Protein AF-A0A0Q0GYM3-F1 (afdb_monomer_lite)

Secondary structure (DSSP, 8-state):
-EEEEESEEE-HHHHHHHHHTT---S--TTEEEEEE-HHHHHH--TT-EEEEE-SSS-EEEEEEEEEEE-TTS-EEEEEEETT---SS--EEEEE-SS-EEEEEEETTEEEEEEEETTEEEEEE-

Structure (mmCIF, N/CA/C/O backbone):
data_AF-A0A0Q0GYM3-F1
#
_entry.id   AF-A0A0Q0GYM3-F1
#
loop_
_atom_site.group_PDB
_atom_site.id
_atom_site.type_symbol
_atom_site.label_atom_id
_atom_site.label_alt_id
_atom_site.label_comp_id
_atom_site.label_asym_id
_atom_site.label_entity_id
_atom_site.label_seq_id
_atom_site.pdbx_PDB_ins_code
_atom_site.Cartn_x
_atom_site.Cartn_y
_atom_site.Cartn_z
_atom_site.occupancy
_atom_site.B_iso_or_equiv
_atom_site.auth_seq_id
_atom_site.auth_comp_id
_atom_site.auth_asym_id
_atom_site.auth_atom_id
_atom_site.pdbx_PDB_model_num
ATOM 1 N N . MET A 1 1 ? -2.031 -5.257 17.918 1.00 46.25 1 MET A N 1
ATOM 2 C CA . MET A 1 1 ? -0.880 -6.062 17.463 1.00 46.25 1 MET A CA 1
ATOM 3 C C . MET A 1 1 ? 0.283 -5.115 17.120 1.00 46.25 1 MET A C 1
ATOM 5 O O . MET A 1 1 ? 0.146 -4.308 16.219 1.00 46.25 1 MET A O 1
ATOM 9 N N . ASN A 1 2 ? 1.432 -5.167 17.812 1.00 51.81 2 ASN A N 1
ATOM 10 C CA . ASN A 1 2 ? 2.624 -4.385 17.414 1.00 51.81 2 ASN A CA 1
ATOM 11 C C . ASN A 1 2 ? 3.364 -5.122 16.288 1.00 51.81 2 ASN A C 1
ATOM 13 O O . ASN A 1 2 ? 4.283 -5.894 16.560 1.00 51.81 2 ASN A O 1
ATOM 17 N N . LEU A 1 3 ? 2.925 -4.959 15.039 1.00 55.31 3 LEU A N 1
ATOM 18 C CA . LEU A 1 3 ? 3.570 -5.619 13.904 1.00 55.31 3 LEU A CA 1
ATOM 19 C C . LEU A 1 3 ? 4.884 -4.906 13.545 1.00 55.31 3 LEU A C 1
ATOM 21 O O . LEU A 1 3 ? 4.919 -3.728 13.203 1.00 55.31 3 LEU A O 1
ATOM 25 N N . THR A 1 4 ? 5.978 -5.661 13.625 1.00 62.34 4 THR A N 1
ATOM 26 C CA . THR A 1 4 ? 7.333 -5.293 13.178 1.00 62.34 4 THR A CA 1
ATOM 27 C C . THR A 1 4 ? 7.703 -5.934 11.836 1.00 62.34 4 THR A C 1
ATOM 29 O O . THR A 1 4 ? 8.841 -5.806 11.390 1.00 62.34 4 THR A O 1
ATOM 32 N N . ALA A 1 5 ? 6.766 -6.638 11.192 1.00 71.50 5 ALA A N 1
ATOM 33 C CA . ALA A 1 5 ? 6.981 -7.304 9.912 1.00 71.50 5 ALA A CA 1
ATOM 34 C C . ALA A 1 5 ? 6.514 -6.428 8.728 1.00 71.50 5 ALA A C 1
ATOM 36 O O . ALA A 1 5 ? 5.531 -5.692 8.866 1.00 71.50 5 ALA A O 1
ATOM 37 N N . PRO A 1 6 ? 7.193 -6.507 7.567 1.00 87.25 6 PRO A N 1
ATOM 38 C CA . PRO A 1 6 ? 6.725 -5.903 6.324 1.00 87.25 6 PRO A CA 1
ATOM 39 C C . PRO A 1 6 ? 5.338 -6.392 5.917 1.00 87.25 6 PRO A C 1
ATOM 41 O O . PRO A 1 6 ? 5.073 -7.590 5.900 1.00 87.25 6 PRO A O 1
ATOM 44 N N . LEU A 1 7 ? 4.483 -5.446 5.545 1.00 91.31 7 LEU A N 1
ATOM 45 C CA . LEU A 1 7 ? 3.141 -5.677 5.021 1.00 91.31 7 LEU A CA 1
ATOM 46 C C . LEU A 1 7 ? 3.153 -6.097 3.543 1.00 91.31 7 LEU A C 1
ATOM 48 O O . LEU A 1 7 ? 2.170 -6.616 3.016 1.00 91.31 7 LEU A O 1
ATOM 52 N N . ASN A 1 8 ? 4.265 -5.836 2.864 1.00 95.44 8 ASN A N 1
ATOM 53 C CA . ASN A 1 8 ? 4.497 -6.239 1.494 1.00 95.44 8 ASN A CA 1
ATOM 54 C C . ASN A 1 8 ? 5.941 -6.695 1.293 1.00 95.44 8 ASN A C 1
ATOM 56 O O . ASN A 1 8 ? 6.851 -6.288 2.019 1.00 95.44 8 ASN A O 1
ATOM 60 N N . GLN A 1 9 ? 6.143 -7.527 0.276 1.00 96.44 9 GLN A N 1
ATOM 61 C CA . GLN A 1 9 ? 7.458 -7.980 -0.167 1.00 96.44 9 GLN A CA 1
ATOM 62 C C . GLN A 1 9 ? 7.616 -7.723 -1.660 1.00 96.44 9 GLN A C 1
ATOM 64 O O . GLN A 1 9 ? 6.677 -7.934 -2.426 1.00 96.44 9 GLN A O 1
ATOM 69 N N . LEU A 1 10 ? 8.801 -7.270 -2.076 1.00 97.19 10 LEU A N 1
ATOM 70 C CA . LEU A 1 10 ? 9.102 -7.041 -3.488 1.00 97.19 10 LEU A CA 1
ATOM 71 C C . LEU A 1 10 ? 8.971 -8.345 -4.280 1.00 97.19 10 LEU A C 1
ATOM 73 O O . LEU A 1 10 ? 9.486 -9.380 -3.861 1.00 97.19 10 LEU A O 1
ATOM 77 N N . SER A 1 11 ? 8.299 -8.290 -5.429 1.00 97.44 11 SER A N 1
ATOM 78 C CA . SER A 1 11 ? 8.004 -9.481 -6.225 1.00 97.44 11 SER A CA 1
ATOM 79 C C . SER A 1 11 ? 8.025 -9.190 -7.721 1.00 97.44 11 SER A C 1
ATOM 81 O O . SER A 1 11 ? 7.203 -8.440 -8.250 1.00 97.44 11 SER A O 1
ATOM 83 N N . ASN A 1 12 ? 8.928 -9.869 -8.431 1.00 94.56 12 ASN A N 1
ATOM 84 C CA . ASN A 1 12 ? 8.916 -9.907 -9.896 1.00 94.56 12 ASN A CA 1
ATOM 85 C C . ASN A 1 12 ? 7.695 -10.673 -10.428 1.00 94.56 12 ASN A C 1
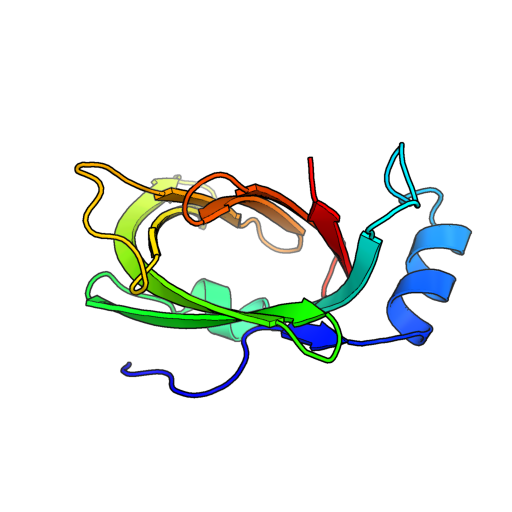ATOM 87 O O . ASN A 1 12 ? 7.206 -10.388 -11.517 1.00 94.56 12 ASN A O 1
ATOM 91 N N . HIS A 1 13 ? 7.167 -11.620 -9.649 1.00 96.69 13 HIS A N 1
ATOM 92 C CA . HIS A 1 13 ? 5.969 -12.362 -10.023 1.00 96.69 13 HIS A CA 1
ATOM 93 C C . HIS A 1 13 ? 4.725 -11.458 -10.030 1.00 96.69 13 HIS A C 1
ATOM 95 O O . HIS A 1 13 ? 3.893 -11.567 -10.934 1.00 96.69 13 HIS A O 1
ATOM 101 N N . ALA A 1 14 ? 4.643 -10.494 -9.104 1.00 97.44 14 ALA A N 1
ATOM 102 C CA . ALA A 1 14 ? 3.581 -9.490 -9.095 1.00 97.44 14 ALA A CA 1
ATOM 103 C C . ALA A 1 14 ? 3.554 -8.657 -10.387 1.00 97.44 14 ALA A C 1
ATOM 105 O O . ALA A 1 14 ? 2.475 -8.437 -10.942 1.00 97.44 14 ALA A O 1
ATOM 106 N N . HIS A 1 15 ? 4.719 -8.252 -10.913 1.00 97.06 15 HIS A N 1
ATOM 107 C CA . HIS A 1 15 ? 4.805 -7.562 -12.205 1.00 97.06 15 HIS A CA 1
ATOM 108 C C . HIS A 1 15 ? 4.168 -8.392 -13.328 1.00 97.06 15 HIS A C 1
ATOM 110 O O . HIS A 1 15 ? 3.288 -7.908 -14.042 1.00 97.06 15 HIS A O 1
ATOM 116 N N . ASP A 1 16 ? 4.573 -9.656 -13.459 1.00 96.62 16 ASP A N 1
ATOM 117 C CA . ASP A 1 16 ? 4.113 -10.528 -14.541 1.00 96.62 16 ASP A CA 1
ATOM 118 C C . ASP A 1 16 ? 2.612 -10.816 -14.457 1.00 96.62 16 ASP A C 1
ATOM 120 O O . ASP A 1 16 ? 1.922 -10.859 -15.483 1.00 96.62 16 ASP A O 1
ATOM 124 N N . TYR A 1 17 ? 2.093 -11.000 -13.241 1.00 97.38 17 TYR A N 1
ATOM 125 C CA . TYR A 1 17 ? 0.663 -11.148 -13.002 1.00 97.38 17 TYR A CA 1
ATOM 126 C C . TYR A 1 17 ? -0.095 -9.890 -13.442 1.00 97.38 17 TYR A C 1
ATOM 128 O O . TYR A 1 17 ? -1.003 -9.969 -14.272 1.00 97.38 17 TYR A O 1
ATOM 136 N N . LEU A 1 18 ? 0.306 -8.716 -12.948 1.00 97.00 18 LEU A N 1
ATOM 137 C CA . LEU A 1 18 ? -0.377 -7.449 -13.219 1.00 97.00 18 LEU A CA 1
ATOM 138 C C . LEU A 1 18 ? -0.304 -7.039 -14.692 1.00 97.00 18 LEU A C 1
ATOM 140 O O . LEU A 1 18 ? -1.291 -6.527 -15.226 1.00 97.00 18 LEU A O 1
ATOM 144 N N . TYR A 1 19 ? 0.815 -7.315 -15.367 1.00 96.25 19 TYR A N 1
ATOM 145 C CA . TYR A 1 19 ? 0.958 -7.123 -16.809 1.00 96.25 19 TYR A CA 1
ATOM 146 C C . TYR A 1 19 ? -0.084 -7.933 -17.588 1.00 96.25 19 TYR A C 1
ATOM 148 O O . TYR A 1 19 ? -0.820 -7.373 -18.400 1.00 96.25 19 TYR A O 1
ATOM 156 N N . LYS A 1 20 ? -0.221 -9.232 -17.288 1.00 96.44 20 LYS A N 1
ATOM 157 C CA . LYS A 1 20 ? -1.212 -10.109 -17.940 1.00 96.44 20 LYS A CA 1
ATOM 158 C C . LYS A 1 20 ? -2.654 -9.680 -17.674 1.00 96.44 20 LYS A C 1
ATOM 160 O O . LYS A 1 20 ? -3.515 -9.907 -18.518 1.00 96.44 20 LYS A O 1
ATOM 165 N N . GLN A 1 21 ? -2.916 -9.069 -16.519 1.00 95.50 21 GLN A N 1
ATOM 166 C CA . GLN A 1 21 ? -4.239 -8.555 -16.157 1.00 95.50 21 GLN A CA 1
ATOM 167 C C . GLN A 1 21 ? -4.528 -7.148 -16.709 1.00 95.50 21 GLN A C 1
ATOM 169 O O . GLN A 1 21 ? -5.637 -6.652 -16.522 1.00 95.50 21 GLN A O 1
ATOM 174 N N . GLY A 1 22 ? -3.563 -6.480 -17.358 1.00 95.31 22 GLY A N 1
ATOM 175 C CA . GLY A 1 22 ? -3.722 -5.095 -17.815 1.00 95.31 22 GLY A CA 1
ATOM 176 C C . GLY A 1 22 ? -3.874 -4.094 -16.663 1.00 95.31 22 GLY A C 1
ATOM 177 O O . GLY A 1 22 ? -4.625 -3.131 -16.780 1.00 95.31 22 GLY A O 1
ATOM 178 N N . ARG A 1 23 ? -3.205 -4.349 -15.528 1.00 94.94 23 ARG A N 1
ATOM 179 C CA . ARG A 1 23 ? -3.325 -3.585 -14.269 1.00 94.94 23 ARG A CA 1
ATOM 180 C C . ARG A 1 23 ? -2.023 -2.902 -13.830 1.00 94.94 23 ARG A C 1
ATOM 182 O O . ARG A 1 23 ? -1.853 -2.594 -12.649 1.00 94.94 23 ARG A O 1
ATOM 189 N N . LEU A 1 24 ? -1.095 -2.694 -14.759 1.00 94.38 24 LEU A N 1
ATOM 190 C CA . LEU A 1 24 ? 0.106 -1.901 -14.494 1.00 94.38 24 LEU A CA 1
ATOM 191 C C . LEU A 1 24 ? -0.261 -0.435 -14.199 1.00 94.38 24 LEU A C 1
ATOM 193 O O . LEU A 1 24 ? -1.284 0.037 -14.699 1.00 94.38 24 LEU A O 1
ATOM 197 N N . PRO A 1 25 ? 0.544 0.288 -13.402 1.00 92.25 25 PRO A N 1
ATOM 198 C CA . PRO A 1 25 ? 0.355 1.722 -13.229 1.00 92.25 25 PRO A CA 1
ATOM 199 C C . PRO A 1 25 ? 0.624 2.471 -14.537 1.00 92.25 25 PRO A C 1
ATOM 201 O O . PRO A 1 25 ? 1.386 2.010 -15.388 1.00 92.25 25 PRO A O 1
ATOM 204 N N . ASP A 1 26 ? 0.051 3.670 -14.657 1.00 88.62 26 ASP A N 1
ATOM 205 C CA . ASP A 1 26 ? 0.237 4.536 -15.830 1.00 88.62 26 ASP A CA 1
ATOM 206 C C . ASP A 1 26 ? 1.712 4.917 -16.052 1.00 88.62 26 ASP A C 1
ATOM 208 O O . ASP A 1 26 ? 2.157 5.108 -17.184 1.00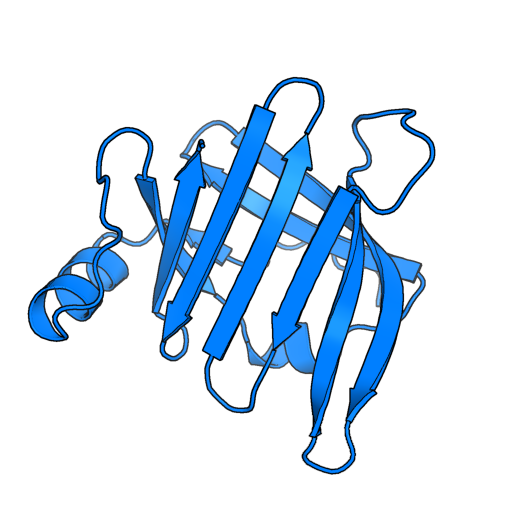 88.62 26 ASP A O 1
ATOM 212 N N . GLN A 1 27 ? 2.485 5.008 -14.966 1.00 84.69 27 GLN A N 1
ATOM 213 C CA . GLN A 1 27 ? 3.914 5.289 -14.981 1.00 84.69 27 GLN A CA 1
ATOM 214 C C . GLN A 1 27 ? 4.669 4.147 -14.306 1.00 84.69 27 GLN A C 1
ATOM 216 O O . GLN A 1 27 ? 4.433 3.869 -13.140 1.00 84.69 27 GLN A O 1
ATOM 221 N N . LEU A 1 28 ? 5.604 3.528 -15.036 1.00 90.06 28 LEU A N 1
ATOM 222 C CA . LEU A 1 28 ? 6.470 2.453 -14.526 1.00 90.06 28 LEU A CA 1
ATOM 223 C C . LEU A 1 28 ? 7.775 2.970 -13.906 1.00 90.06 28 LEU A C 1
ATOM 225 O O . LEU A 1 28 ? 8.441 2.266 -13.148 1.00 90.06 28 LEU A O 1
ATOM 229 N N . ALA A 1 29 ? 8.179 4.195 -14.247 1.00 88.94 29 ALA A N 1
ATOM 230 C CA . ALA A 1 29 ? 9.365 4.807 -13.665 1.00 88.94 29 ALA A CA 1
ATOM 231 C C . ALA A 1 29 ? 9.127 5.076 -12.172 1.00 88.94 29 ALA A C 1
ATOM 233 O O . ALA A 1 29 ? 8.178 5.777 -11.825 1.00 88.94 29 ALA A O 1
ATOM 234 N N . ASN A 1 30 ? 10.023 4.573 -11.317 1.00 91.00 30 ASN A N 1
ATOM 235 C CA . ASN A 1 30 ? 9.915 4.608 -9.850 1.00 91.00 30 ASN A CA 1
ATOM 236 C C . ASN A 1 30 ? 8.769 3.756 -9.276 1.00 91.00 30 ASN A C 1
ATOM 238 O O . ASN A 1 30 ? 8.246 4.070 -8.205 1.00 91.00 30 ASN A O 1
ATOM 242 N N . THR A 1 31 ? 8.379 2.697 -9.987 1.00 95.75 31 THR A N 1
ATOM 243 C CA . THR A 1 31 ? 7.441 1.689 -9.495 1.00 95.75 31 THR A CA 1
ATOM 244 C C . THR A 1 31 ? 8.185 0.443 -9.039 1.00 95.75 31 THR A C 1
ATOM 246 O O . THR A 1 31 ? 8.955 -0.140 -9.802 1.00 95.75 31 THR A O 1
ATOM 249 N N . ALA A 1 32 ? 7.883 -0.009 -7.828 1.00 96.94 32 ALA A N 1
ATOM 250 C CA . ALA A 1 32 ? 8.212 -1.344 -7.364 1.00 96.94 32 ALA A CA 1
ATOM 251 C C . ALA A 1 32 ? 6.955 -2.217 -7.345 1.00 96.94 32 ALA A C 1
ATOM 253 O O . ALA A 1 32 ? 5.860 -1.753 -7.025 1.00 96.94 32 ALA A O 1
ATOM 254 N N . PHE A 1 33 ? 7.119 -3.495 -7.672 1.00 97.94 33 PHE A N 1
ATOM 255 C CA . PHE A 1 33 ? 6.047 -4.486 -7.630 1.00 97.94 33 PHE A CA 1
ATOM 256 C C . PHE A 1 33 ? 6.163 -5.311 -6.358 1.00 97.94 33 PHE A C 1
ATOM 258 O O . PHE A 1 33 ? 7.269 -5.589 -5.888 1.00 97.94 33 PHE A O 1
ATOM 265 N N . SER A 1 34 ? 5.033 -5.664 -5.756 1.00 97.50 34 SER A N 1
ATOM 266 C CA . SER A 1 34 ? 5.015 -6.347 -4.466 1.00 97.50 34 SER A CA 1
ATOM 267 C C . SER A 1 34 ? 3.828 -7.279 -4.302 1.00 97.50 34 SER A C 1
ATOM 269 O O . SER A 1 34 ? 2.784 -7.094 -4.922 1.00 97.50 34 SER A O 1
ATOM 271 N N . GLU A 1 35 ? 3.992 -8.246 -3.411 1.00 97.81 35 GLU A N 1
ATOM 272 C CA . GLU A 1 35 ? 2.910 -9.045 -2.845 1.00 97.81 35 GLU A CA 1
ATOM 273 C C . GLU A 1 35 ? 2.545 -8.471 -1.473 1.00 97.81 35 GLU A C 1
ATOM 275 O O . GLU A 1 35 ? 3.426 -8.243 -0.644 1.00 97.81 35 GLU A O 1
ATOM 280 N N . PHE A 1 36 ? 1.264 -8.177 -1.268 1.00 96.81 36 PHE A N 1
ATOM 281 C CA . PHE A 1 36 ? 0.695 -7.563 -0.073 1.00 96.81 36 PHE A CA 1
ATOM 282 C C . PHE A 1 36 ? -0.041 -8.601 0.769 1.00 96.81 36 PHE A C 1
ATOM 284 O O . PHE A 1 36 ? -0.881 -9.344 0.259 1.00 96.81 36 PHE A O 1
ATOM 291 N N . ASP A 1 37 ? 0.188 -8.566 2.078 1.00 94.69 37 ASP A N 1
ATOM 292 C CA . ASP A 1 37 ? -0.553 -9.371 3.043 1.00 94.69 37 ASP A CA 1
ATOM 293 C C . ASP A 1 37 ? -1.896 -8.699 3.383 1.00 94.69 37 ASP A C 1
ATOM 295 O O . ASP A 1 37 ? -2.035 -7.927 4.342 1.00 94.69 37 ASP A O 1
ATOM 299 N N . LEU A 1 38 ? -2.899 -8.960 2.538 1.00 93.25 38 LEU A N 1
ATOM 300 C CA . LEU A 1 38 ? -4.246 -8.417 2.717 1.00 93.25 38 LEU A CA 1
ATOM 301 C C . LEU A 1 38 ? -4.941 -8.957 3.970 1.00 93.25 38 LEU A C 1
ATOM 303 O O . LEU A 1 38 ? -5.777 -8.259 4.545 1.00 93.25 38 LEU A O 1
ATOM 307 N N . ASP A 1 39 ? -4.622 -10.174 4.403 1.00 91.75 39 ASP A N 1
ATOM 308 C CA . ASP A 1 39 ? -5.260 -10.773 5.572 1.00 91.75 39 ASP A CA 1
ATOM 309 C C . ASP A 1 39 ? -4.781 -10.087 6.848 1.00 91.75 39 ASP A C 1
ATOM 311 O O . ASP A 1 39 ? -5.604 -9.665 7.664 1.00 91.75 39 ASP A O 1
ATOM 315 N N . THR A 1 40 ? -3.476 -9.836 6.972 1.00 91.06 40 THR A N 1
ATOM 316 C CA . THR A 1 40 ? -2.937 -9.020 8.064 1.00 91.06 40 THR A CA 1
ATOM 317 C C . THR A 1 40 ? -3.545 -7.615 8.051 1.00 91.06 40 THR A C 1
ATOM 319 O O . THR A 1 40 ? -4.023 -7.157 9.094 1.00 91.06 40 THR A O 1
ATOM 322 N N . LEU A 1 41 ? -3.642 -6.960 6.884 1.00 90.00 41 LEU A N 1
ATOM 323 C CA . LEU A 1 41 ? -4.282 -5.641 6.738 1.00 90.00 41 LEU A CA 1
ATOM 324 C C . LEU A 1 41 ? -5.720 -5.600 7.289 1.00 90.00 41 LEU A C 1
ATOM 326 O O . LEU A 1 41 ? -6.122 -4.623 7.930 1.00 90.00 41 LEU A O 1
ATOM 330 N N . LYS A 1 42 ? -6.506 -6.660 7.069 1.00 91.12 42 LYS A N 1
ATOM 331 C CA . LYS A 1 42 ? -7.895 -6.763 7.556 1.00 91.12 42 LYS A CA 1
ATOM 332 C C . LYS A 1 42 ? -7.985 -6.864 9.078 1.00 91.12 42 LYS A C 1
ATOM 334 O O . LYS A 1 42 ? -9.012 -6.499 9.640 1.00 91.12 42 LYS A O 1
ATOM 339 N N . THR A 1 43 ? -6.924 -7.299 9.755 1.00 91.44 43 THR A N 1
ATOM 340 C CA . THR A 1 43 ? -6.904 -7.449 11.222 1.00 91.44 43 THR A CA 1
ATOM 341 C C . THR A 1 43 ? -6.405 -6.217 11.973 1.00 91.44 43 THR A C 1
ATOM 343 O O . THR A 1 43 ? -6.549 -6.148 13.192 1.00 91.44 43 THR A O 1
ATOM 346 N N . LEU A 1 44 ? -5.851 -5.235 11.256 1.00 90.38 44 LEU A N 1
ATOM 347 C CA . LEU A 1 44 ? -5.234 -4.051 11.845 1.00 90.38 44 LEU A CA 1
ATOM 348 C C . LEU A 1 44 ? -6.189 -3.238 12.725 1.00 90.38 44 LEU A C 1
ATOM 350 O O . LEU A 1 44 ? -7.373 -3.101 12.403 1.00 90.38 44 LEU A O 1
ATOM 354 N N . GLN A 1 45 ? -5.656 -2.641 13.791 1.00 93.31 45 GLN A N 1
ATOM 355 C CA . GLN A 1 45 ? -6.382 -1.784 14.732 1.00 93.31 45 GLN A CA 1
ATOM 356 C C . GLN A 1 45 ? -5.663 -0.440 14.952 1.00 93.31 45 GLN A C 1
ATOM 358 O O . GLN A 1 45 ? -4.457 -0.344 14.726 1.00 93.31 45 GLN A O 1
ATOM 363 N N . PRO A 1 46 ? -6.360 0.619 15.410 1.00 93.50 46 PRO A N 1
ATOM 364 C CA . PRO A 1 46 ? -5.692 1.841 15.858 1.00 93.50 46 PRO A CA 1
ATOM 365 C C . PRO A 1 46 ? -4.633 1.556 16.938 1.00 93.50 46 PRO A C 1
ATOM 367 O O . PRO A 1 46 ? -4.893 0.814 17.883 1.00 93.50 46 PRO A O 1
ATOM 370 N N . GLY A 1 47 ? -3.451 2.157 16.793 1.00 91.31 47 GLY A N 1
ATOM 371 C CA . GLY A 1 47 ? -2.254 1.919 17.605 1.00 91.31 47 GLY A CA 1
ATOM 372 C C . GLY A 1 47 ? -1.316 0.841 17.047 1.00 91.31 47 GLY A C 1
ATOM 373 O O . GLY A 1 47 ? -0.151 0.782 17.447 1.00 91.31 47 GLY A O 1
ATOM 374 N N . ASP A 1 48 ? -1.782 0.015 16.105 1.00 92.38 48 ASP A N 1
ATOM 375 C CA . ASP A 1 48 ? -0.917 -0.943 15.420 1.00 92.38 48 ASP A CA 1
ATOM 376 C C . ASP A 1 48 ? 0.038 -0.224 14.469 1.00 92.38 48 ASP A C 1
ATOM 378 O O . ASP A 1 48 ? -0.232 0.873 13.977 1.00 92.38 48 ASP A O 1
ATOM 382 N N . HIS A 1 49 ? 1.166 -0.868 14.200 1.00 90.50 49 HIS A N 1
ATOM 383 C CA . HIS A 1 49 ? 2.184 -0.379 13.282 1.00 90.50 49 HIS A CA 1
ATOM 384 C C . HIS A 1 49 ? 2.335 -1.358 12.129 1.00 90.50 49 HIS A C 1
ATOM 386 O O . HIS A 1 49 ? 2.130 -2.546 12.326 1.00 90.50 49 HIS A O 1
ATOM 392 N N . PHE A 1 50 ? 2.721 -0.898 10.947 1.00 90.06 50 PHE A N 1
ATOM 393 C CA . PHE A 1 50 ? 3.158 -1.786 9.872 1.00 90.06 50 PHE A CA 1
ATOM 394 C C . PHE A 1 50 ? 4.301 -1.159 9.083 1.00 90.06 50 PHE A C 1
ATOM 396 O O . PHE A 1 50 ? 4.447 0.064 9.051 1.00 90.06 50 PHE A O 1
ATOM 403 N N . ILE A 1 51 ? 5.111 -1.998 8.438 1.00 91.69 51 ILE A N 1
ATOM 404 C CA . ILE A 1 51 ? 6.189 -1.550 7.555 1.00 91.69 51 ILE A CA 1
ATOM 405 C C . ILE A 1 51 ? 5.724 -1.692 6.110 1.00 91.69 51 ILE A C 1
ATOM 407 O O . ILE A 1 51 ? 5.326 -2.777 5.695 1.00 91.69 51 ILE A O 1
ATOM 411 N N . LEU A 1 52 ? 5.803 -0.613 5.338 1.00 92.50 52 LEU A N 1
ATOM 412 C CA . LEU A 1 52 ? 5.592 -0.633 3.898 1.00 92.50 52 LEU A CA 1
ATOM 413 C C . LEU A 1 52 ? 6.943 -0.528 3.188 1.00 92.50 52 LEU A C 1
ATOM 415 O O . LEU A 1 52 ? 7.679 0.441 3.382 1.00 92.50 52 LEU A O 1
ATOM 419 N N . VAL A 1 53 ? 7.268 -1.533 2.382 1.00 94.50 53 VAL A N 1
ATOM 420 C CA . VAL A 1 53 ? 8.484 -1.590 1.566 1.00 94.50 53 VAL A CA 1
ATOM 421 C C . VAL A 1 53 ? 8.220 -0.873 0.250 1.00 94.50 53 VAL A C 1
ATOM 423 O O . VAL A 1 53 ? 7.244 -1.170 -0.439 1.00 94.50 53 VAL A O 1
ATOM 426 N N . ILE A 1 54 ? 9.077 0.087 -0.083 1.00 94.38 54 ILE A N 1
ATOM 427 C CA . ILE A 1 54 ? 8.943 0.932 -1.274 1.00 94.38 54 ILE A CA 1
ATOM 428 C C . ILE A 1 54 ? 9.855 0.435 -2.382 1.00 94.38 54 ILE A C 1
ATOM 430 O O . ILE A 1 54 ? 9.428 0.347 -3.525 1.00 94.38 54 ILE A O 1
ATOM 434 N N . ASP A 1 55 ? 11.090 0.087 -2.034 1.00 92.88 55 ASP A N 1
ATOM 435 C CA . ASP A 1 55 ? 12.078 -0.532 -2.912 1.00 92.88 55 ASP A CA 1
ATOM 436 C C . ASP A 1 55 ? 13.103 -1.318 -2.069 1.00 92.88 55 ASP A C 1
ATOM 438 O O . ASP A 1 55 ? 12.903 -1.528 -0.871 1.00 92.88 55 ASP A O 1
ATOM 442 N N . GLU A 1 56 ? 14.183 -1.795 -2.693 1.00 91.31 56 GLU A N 1
ATOM 443 C CA . GLU A 1 56 ? 15.219 -2.609 -2.037 1.00 91.31 56 GLU A CA 1
ATOM 444 C C . GLU A 1 56 ? 15.938 -1.888 -0.883 1.00 91.31 56 GLU A C 1
ATOM 446 O O . GLU A 1 56 ? 16.537 -2.541 -0.026 1.00 91.31 56 GLU A O 1
ATOM 451 N N . TYR A 1 57 ? 15.893 -0.555 -0.852 1.00 92.38 57 TYR A N 1
ATOM 452 C CA . TYR A 1 57 ? 16.648 0.283 0.077 1.00 92.38 57 TYR A CA 1
ATOM 453 C C . TYR A 1 57 ? 15.759 1.142 0.978 1.00 92.38 57 TYR A C 1
ATOM 455 O O . TYR A 1 57 ? 16.257 1.709 1.954 1.00 92.38 57 TYR A O 1
ATOM 463 N N . LEU A 1 58 ? 14.465 1.253 0.673 1.00 91.44 58 LEU A N 1
ATOM 464 C CA . LEU A 1 58 ? 13.555 2.173 1.338 1.00 91.44 58 LEU A CA 1
ATOM 465 C C . LEU A 1 58 ? 12.294 1.479 1.855 1.00 91.44 58 LEU A C 1
ATOM 467 O O . LEU A 1 58 ? 11.568 0.801 1.128 1.00 91.44 58 LEU A O 1
ATOM 471 N N . SER A 1 59 ? 11.993 1.725 3.128 1.00 92.69 59 SER A N 1
ATOM 472 C CA . SER A 1 59 ? 10.739 1.330 3.763 1.00 92.69 59 SER A CA 1
ATOM 473 C C . SER A 1 59 ? 10.295 2.378 4.777 1.00 92.69 59 SER A C 1
ATOM 475 O O . SER A 1 59 ? 11.109 3.152 5.281 1.00 92.69 59 SER A O 1
ATOM 477 N N . TYR A 1 60 ? 9.001 2.391 5.083 1.00 91.44 60 TYR A N 1
ATOM 478 C CA . TYR A 1 60 ? 8.415 3.303 6.056 1.00 91.44 60 TYR A CA 1
ATOM 479 C C . TYR A 1 60 ? 7.582 2.544 7.076 1.00 91.44 60 TYR A C 1
ATOM 481 O O . TYR A 1 60 ? 6.810 1.658 6.720 1.00 91.44 60 TYR A O 1
ATOM 489 N N . THR A 1 61 ? 7.704 2.926 8.347 1.00 91.00 61 THR A N 1
ATOM 490 C CA . THR A 1 61 ? 6.781 2.466 9.389 1.00 91.00 61 THR A CA 1
ATOM 491 C C . THR A 1 61 ? 5.597 3.418 9.472 1.00 91.00 61 THR A C 1
ATOM 493 O O . THR A 1 61 ? 5.779 4.633 9.595 1.00 91.00 61 THR A O 1
ATOM 496 N N . VAL A 1 62 ? 4.394 2.859 9.432 1.00 90.50 62 VAL A N 1
ATOM 497 C CA . VAL A 1 62 ? 3.133 3.582 9.564 1.00 90.50 62 VAL A CA 1
ATOM 498 C C . VAL A 1 62 ? 2.450 3.151 10.854 1.00 90.50 62 VAL A C 1
ATOM 500 O O . VAL A 1 62 ? 2.172 1.969 11.035 1.00 90.50 62 VAL A O 1
ATOM 503 N N . GLU A 1 63 ? 2.163 4.102 11.737 1.00 91.75 63 GLU A N 1
ATOM 504 C CA . GLU A 1 63 ? 1.282 3.917 12.892 1.00 91.75 63 GLU A CA 1
ATOM 505 C C . GLU A 1 63 ? -0.165 4.177 12.471 1.00 91.75 63 GLU A C 1
ATOM 507 O O . GLU A 1 63 ? -0.480 5.213 11.877 1.00 91.75 63 GLU A O 1
ATOM 512 N N . ILE A 1 64 ? -1.075 3.272 12.808 1.00 92.56 64 ILE A N 1
ATOM 513 C CA . ILE A 1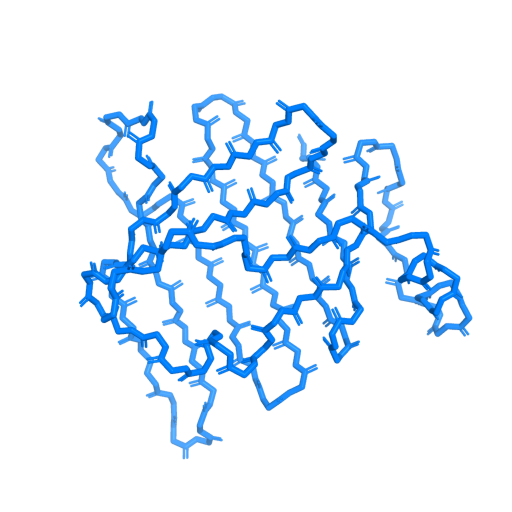 64 ? -2.494 3.417 12.508 1.00 92.56 64 ILE A CA 1
ATOM 514 C C . ILE A 1 64 ? -3.138 4.316 13.544 1.00 92.56 64 ILE A C 1
ATOM 516 O O . ILE A 1 64 ? -3.215 4.012 14.727 1.00 92.56 64 ILE A O 1
ATOM 520 N N . SER A 1 65 ? -3.678 5.421 13.066 1.00 92.75 65 SER A N 1
ATOM 521 C CA . SER A 1 65 ? -4.315 6.432 13.902 1.00 92.75 65 SER A CA 1
ATOM 522 C C . SER A 1 65 ? -5.834 6.312 13.940 1.00 92.75 65 SER A C 1
ATOM 524 O O . SER A 1 65 ? -6.446 6.694 14.934 1.00 92.75 65 SER A O 1
ATOM 526 N N . ASN A 1 66 ? -6.455 5.808 12.871 1.00 94.38 66 ASN A N 1
ATOM 527 C CA . ASN A 1 66 ? -7.900 5.623 12.813 1.00 94.38 66 ASN A CA 1
ATOM 528 C C . ASN A 1 66 ? -8.289 4.573 11.766 1.00 94.38 66 ASN A C 1
ATOM 530 O O . ASN A 1 66 ? -7.578 4.384 10.777 1.00 94.38 66 ASN A O 1
ATOM 534 N N . ILE A 1 67 ? -9.444 3.941 11.964 1.00 95.38 67 ILE A N 1
ATOM 535 C CA . ILE A 1 67 ? -10.069 3.033 11.003 1.00 95.38 67 ILE A CA 1
ATOM 536 C C . ILE A 1 67 ? -11.563 3.347 10.937 1.00 95.38 67 ILE A C 1
ATOM 538 O O . ILE A 1 67 ? -12.225 3.458 11.966 1.00 95.38 67 ILE A O 1
ATOM 542 N N . ILE A 1 68 ? -12.088 3.468 9.721 1.00 95.56 68 ILE A N 1
ATOM 543 C CA . ILE A 1 68 ? -13.520 3.592 9.448 1.00 95.56 68 ILE A CA 1
ATOM 544 C C . ILE A 1 68 ? -13.942 2.358 8.661 1.00 95.56 68 ILE A C 1
ATOM 546 O O . ILE A 1 68 ? -13.421 2.114 7.575 1.00 95.56 68 ILE A O 1
ATOM 550 N N . GLU A 1 69 ? -14.882 1.594 9.203 1.00 95.81 69 GLU A N 1
ATOM 551 C CA . GLU A 1 69 ? -15.420 0.393 8.567 1.00 95.81 69 GLU A CA 1
ATOM 552 C C . GLU A 1 69 ? -16.817 0.675 8.010 1.00 95.81 69 GLU A C 1
ATOM 554 O O . GLU A 1 69 ? -17.682 1.221 8.700 1.00 95.81 69 GLU A O 1
ATOM 559 N N . ALA A 1 70 ? -17.018 0.349 6.738 1.00 93.75 70 ALA A N 1
ATOM 560 C CA . ALA A 1 70 ? -18.299 0.461 6.062 1.00 93.75 70 ALA A CA 1
ATOM 561 C C . ALA A 1 70 ? -19.159 -0.792 6.297 1.00 93.75 70 ALA A C 1
ATOM 563 O O . ALA A 1 70 ? -18.665 -1.867 6.626 1.00 93.75 70 ALA A O 1
ATOM 564 N N . SER A 1 71 ? -20.472 -0.680 6.076 1.00 92.94 71 SER A N 1
ATOM 565 C CA . SER A 1 71 ? -21.428 -1.781 6.293 1.00 92.94 71 SER A CA 1
ATOM 566 C C . SER A 1 71 ? -21.177 -3.026 5.436 1.00 92.94 71 SER A C 1
ATOM 568 O O . SER A 1 71 ? -21.709 -4.088 5.740 1.00 92.94 71 SER A O 1
ATOM 570 N N . ASN A 1 72 ? -20.425 -2.889 4.344 1.00 90.88 72 ASN A N 1
ATOM 571 C CA . ASN A 1 72 ? -20.041 -3.981 3.452 1.00 90.88 72 ASN A CA 1
ATOM 572 C C . ASN A 1 72 ? -18.700 -4.638 3.838 1.00 90.88 72 ASN A C 1
ATOM 574 O O . ASN A 1 72 ? -18.255 -5.528 3.122 1.00 90.88 72 ASN A O 1
ATOM 578 N N . GLY A 1 73 ? -18.067 -4.214 4.938 1.00 90.50 73 GLY A N 1
ATOM 579 C CA . GLY A 1 73 ? -16.774 -4.726 5.401 1.00 90.50 73 GLY A CA 1
ATOM 580 C C . GLY A 1 73 ? -15.555 -4.010 4.813 1.00 90.50 73 GLY A C 1
ATOM 581 O O . GLY A 1 73 ? -14.432 -4.318 5.210 1.00 90.50 73 GLY A O 1
ATOM 582 N N . ASP A 1 74 ? -15.742 -3.042 3.908 1.00 94.81 74 ASP A N 1
ATOM 583 C CA . ASP A 1 74 ? -14.632 -2.228 3.408 1.00 94.81 74 ASP A CA 1
ATOM 584 C C . ASP A 1 74 ? -14.086 -1.332 4.524 1.00 94.81 74 ASP A C 1
ATOM 586 O O . ASP A 1 74 ? -14.834 -0.774 5.333 1.00 94.81 74 ASP A O 1
ATOM 590 N N . ARG A 1 75 ? -12.766 -1.146 4.551 1.00 95.81 75 ARG A N 1
ATOM 591 C CA . ARG A 1 75 ? -12.079 -0.402 5.610 1.00 95.81 75 ARG A CA 1
ATOM 592 C C . ARG A 1 75 ? -11.291 0.749 5.016 1.00 95.81 75 ARG A C 1
ATOM 594 O O . ARG A 1 75 ? -10.497 0.562 4.100 1.00 95.81 75 ARG A O 1
ATOM 601 N N . SER A 1 76 ? -11.468 1.937 5.575 1.00 96.12 76 SER A N 1
ATOM 602 C CA . SER A 1 76 ? -10.577 3.073 5.353 1.00 96.12 76 SER A CA 1
ATOM 603 C C . SER A 1 76 ? -9.644 3.202 6.550 1.00 96.12 76 SER A C 1
ATOM 605 O O . SER A 1 76 ? -10.103 3.428 7.668 1.00 96.12 76 SER A O 1
ATOM 607 N N . VAL A 1 77 ? -8.344 3.040 6.325 1.00 94.69 77 VAL A N 1
ATOM 608 C CA . VAL A 1 77 ? -7.307 3.080 7.361 1.00 94.69 77 VAL A CA 1
ATOM 609 C C . VAL A 1 77 ? -6.492 4.356 7.191 1.00 94.69 77 VAL A C 1
ATOM 611 O O . VAL A 1 77 ? -6.046 4.688 6.091 1.00 94.69 77 VAL A O 1
ATOM 614 N N . PHE A 1 78 ? -6.299 5.065 8.297 1.00 94.38 78 PHE A N 1
ATOM 615 C CA . PHE A 1 78 ? -5.574 6.327 8.358 1.00 94.38 78 PHE A CA 1
ATOM 616 C C . PHE A 1 78 ? -4.368 6.173 9.272 1.00 94.38 78 PHE A C 1
ATOM 618 O O . PHE A 1 78 ? -4.507 5.734 10.419 1.00 94.38 78 PHE A O 1
ATOM 625 N N . GLY A 1 79 ? -3.196 6.591 8.808 1.00 92.38 79 GLY A N 1
ATOM 626 C CA . GLY A 1 79 ? -1.951 6.415 9.545 1.00 92.38 79 GLY A CA 1
ATOM 627 C C . GLY A 1 79 ? -1.025 7.622 9.529 1.00 92.38 79 GLY A C 1
ATOM 628 O O . GLY A 1 79 ? -1.183 8.557 8.738 1.00 92.38 79 GLY A O 1
ATOM 629 N N . LYS A 1 80 ? -0.051 7.588 10.433 1.00 91.12 80 LYS A N 1
ATOM 630 C CA . LYS A 1 80 ? 1.070 8.523 10.531 1.00 91.12 80 LYS A CA 1
ATOM 631 C C . LYS A 1 80 ? 2.345 7.790 10.145 1.00 91.12 80 LYS A C 1
ATOM 633 O O . LYS A 1 80 ? 2.537 6.650 10.545 1.00 91.12 80 LYS A O 1
ATOM 638 N N . VAL A 1 81 ? 3.204 8.433 9.368 1.00 89.12 81 VAL A N 1
ATOM 639 C CA . VAL A 1 81 ? 4.488 7.865 8.955 1.00 8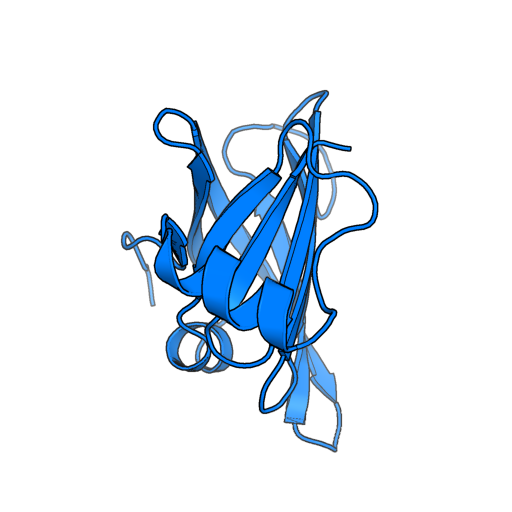9.12 81 VAL A CA 1
ATOM 640 C C . VAL A 1 81 ? 5.530 8.298 9.986 1.00 89.12 81 VAL A C 1
ATOM 642 O O . VAL A 1 81 ? 5.798 9.490 10.129 1.00 89.12 81 VAL A O 1
ATOM 645 N N . ASN A 1 82 ? 6.110 7.339 10.714 1.00 75.50 82 ASN A N 1
ATOM 646 C CA . ASN A 1 82 ? 6.888 7.596 11.937 1.00 75.50 82 ASN A CA 1
ATOM 647 C C . ASN A 1 82 ? 8.150 8.454 11.744 1.00 75.50 82 ASN A C 1
ATOM 649 O O . ASN A 1 82 ? 8.679 8.983 12.717 1.00 75.50 82 ASN A O 1
ATOM 653 N N . ASP A 1 83 ? 8.618 8.637 10.510 1.00 64.25 83 ASP A N 1
ATOM 654 C CA . ASP A 1 83 ? 9.848 9.382 10.221 1.00 64.25 83 ASP A CA 1
ATOM 655 C C . ASP A 1 83 ? 9.645 10.913 10.137 1.00 64.25 83 ASP A C 1
ATOM 657 O O . ASP A 1 83 ? 10.578 11.674 9.874 1.00 64.25 83 ASP A O 1
ATOM 661 N N . HIS A 1 84 ? 8.417 11.416 10.340 1.00 61.16 84 HIS A N 1
ATOM 662 C CA . HIS A 1 84 ? 8.110 12.825 10.082 1.00 61.16 84 HIS A CA 1
ATOM 663 C C . HIS A 1 84 ? 7.127 13.451 11.080 1.00 61.16 84 HIS A C 1
ATOM 665 O O . HIS A 1 84 ? 5.974 13.053 11.195 1.00 61.16 84 HIS A O 1
ATOM 671 N N . ALA A 1 85 ? 7.551 14.552 11.708 1.00 55.78 85 ALA A N 1
ATOM 672 C CA . ALA A 1 85 ? 6.775 15.346 12.668 1.00 55.78 85 ALA A CA 1
ATOM 673 C C . ALA A 1 85 ? 5.662 16.219 12.035 1.00 55.78 85 ALA A C 1
ATOM 675 O O . ALA A 1 85 ? 5.379 17.316 12.522 1.00 55.78 85 ALA A O 1
ATOM 676 N N . LYS A 1 86 ? 5.047 15.797 10.920 1.00 57.91 86 LYS A N 1
ATOM 677 C CA . LYS A 1 86 ? 3.941 16.562 10.321 1.00 57.91 86 LYS A CA 1
ATOM 678 C C . LYS A 1 86 ? 2.660 16.371 11.138 1.00 57.91 86 LYS A C 1
ATOM 680 O O . LYS A 1 86 ? 2.332 15.271 11.570 1.00 57.91 86 LYS A O 1
ATOM 685 N N . ALA A 1 87 ? 1.902 17.453 11.306 1.00 56.41 87 ALA A N 1
ATOM 686 C CA . ALA A 1 87 ? 0.564 17.403 11.882 1.00 56.41 87 ALA A CA 1
ATOM 687 C C . ALA A 1 87 ? -0.441 16.924 10.815 1.00 56.41 87 ALA A C 1
ATOM 689 O O . ALA A 1 87 ? -0.753 17.670 9.891 1.00 56.41 87 ALA A O 1
ATOM 690 N N . GLY A 1 88 ? -0.929 15.683 10.920 1.00 64.00 88 GLY A N 1
ATOM 691 C CA . GLY A 1 88 ? -1.978 15.132 10.049 1.00 64.00 88 GLY A CA 1
ATOM 692 C C . GLY A 1 88 ? -1.829 13.632 9.777 1.00 64.00 88 GLY A C 1
ATOM 693 O O . GLY A 1 88 ? -0.809 13.035 10.116 1.00 64.00 88 GLY A O 1
ATOM 694 N N . HIS A 1 89 ? -2.852 13.023 9.167 1.00 68.81 89 HIS A N 1
ATOM 695 C CA . HIS A 1 89 ? -2.717 11.689 8.578 1.00 68.81 89 HIS A CA 1
ATOM 696 C C . HIS A 1 89 ? -1.842 11.797 7.335 1.00 68.81 89 HIS A C 1
ATOM 698 O O . HIS A 1 89 ? -2.111 12.606 6.450 1.00 68.81 89 HIS A O 1
ATOM 704 N N . GLN A 1 90 ? -0.797 10.987 7.289 1.00 83.12 90 GLN A N 1
ATOM 705 C CA . GLN A 1 90 ? 0.132 10.934 6.169 1.00 83.12 90 GLN A CA 1
ATOM 706 C C . GLN A 1 90 ? -0.132 9.736 5.282 1.00 83.12 90 GLN A C 1
ATOM 708 O O . GLN A 1 90 ? 0.263 9.776 4.134 1.00 83.12 90 GLN A O 1
ATOM 713 N N . ALA A 1 91 ? -0.794 8.697 5.788 1.00 90.56 91 ALA A N 1
ATOM 714 C CA . ALA A 1 91 ? -1.191 7.530 5.021 1.00 90.56 91 ALA A CA 1
ATOM 715 C C . ALA A 1 91 ? -2.714 7.403 5.027 1.00 90.56 91 ALA A C 1
ATOM 717 O O . ALA A 1 91 ? -3.342 7.493 6.086 1.00 90.56 91 ALA A O 1
ATOM 718 N N . VAL A 1 92 ? -3.295 7.169 3.854 1.00 94.31 92 VAL A N 1
ATOM 719 C CA . VAL A 1 92 ? -4.711 6.833 3.687 1.00 94.31 92 VAL A CA 1
ATOM 720 C C . VAL A 1 92 ? -4.798 5.636 2.758 1.00 94.31 92 VAL A C 1
ATOM 722 O O . VAL A 1 92 ? -4.259 5.668 1.651 1.00 94.31 92 VAL A O 1
ATOM 725 N N . MET A 1 93 ? -5.486 4.588 3.195 1.00 94.94 93 MET A N 1
ATOM 726 C CA . MET A 1 93 ? -5.727 3.402 2.381 1.00 94.94 93 MET A CA 1
ATOM 727 C C . MET A 1 93 ? -7.159 2.913 2.507 1.00 94.94 93 MET A C 1
ATOM 729 O O . MET A 1 93 ? -7.776 3.012 3.564 1.00 94.94 93 MET A O 1
ATOM 733 N N . THR A 1 94 ? -7.663 2.358 1.417 1.00 96.75 94 THR A N 1
ATOM 734 C CA . THR A 1 94 ? -8.933 1.656 1.342 1.00 96.75 94 THR A CA 1
ATOM 735 C C . THR A 1 94 ? -8.648 0.190 1.066 1.00 96.75 94 THR A C 1
ATOM 737 O O . THR A 1 94 ? -7.971 -0.151 0.093 1.00 96.75 94 THR A O 1
ATOM 740 N N . LEU A 1 95 ? -9.174 -0.661 1.933 1.00 95.69 95 LEU A N 1
ATOM 741 C CA . LEU A 1 95 ? -9.112 -2.106 1.845 1.00 95.69 95 LEU A CA 1
ATOM 742 C C . LEU A 1 95 ? -10.514 -2.633 1.564 1.00 95.69 95 LEU A C 1
ATOM 744 O O . LEU A 1 95 ? -11.445 -2.330 2.309 1.00 95.69 95 LEU A O 1
ATOM 748 N N . THR A 1 96 ? -10.644 -3.416 0.503 1.00 95.00 96 THR A N 1
ATOM 749 C CA . THR A 1 96 ? -11.846 -4.206 0.220 1.00 95.00 96 THR A CA 1
ATOM 750 C C . THR A 1 96 ? -11.564 -5.678 0.510 1.00 95.00 96 THR A C 1
ATOM 752 O O . THR A 1 96 ? -10.482 -6.035 0.984 1.00 95.00 96 THR A O 1
ATOM 755 N N . GLU A 1 97 ? -12.506 -6.560 0.180 1.00 92.00 97 GLU A N 1
ATOM 756 C CA . GLU A 1 97 ? -12.296 -8.007 0.252 1.00 92.00 97 GLU A CA 1
ATOM 757 C C . GLU A 1 97 ? -11.004 -8.454 -0.459 1.00 92.00 97 GLU A C 1
ATOM 759 O O . GLU A 1 97 ? -10.250 -9.249 0.103 1.00 92.00 97 GLU A O 1
ATOM 764 N N . ASN A 1 98 ? -10.716 -7.904 -1.648 1.00 93.81 98 ASN A N 1
ATOM 765 C CA . ASN A 1 98 ? -9.653 -8.393 -2.539 1.00 93.81 98 ASN A CA 1
ATOM 766 C C . ASN A 1 98 ? -8.755 -7.295 -3.125 1.00 93.81 98 ASN A C 1
ATOM 768 O O . ASN A 1 98 ? -7.965 -7.569 -4.027 1.00 93.81 98 ASN A O 1
ATOM 772 N N . THR A 1 99 ? -8.874 -6.044 -2.688 1.00 95.44 99 THR A N 1
ATOM 773 C CA . THR A 1 99 ? -8.031 -4.959 -3.209 1.00 95.44 99 THR A CA 1
ATOM 774 C C . THR A 1 99 ? -7.561 -4.046 -2.102 1.00 95.44 99 THR A C 1
ATOM 776 O O . THR A 1 99 ? -8.342 -3.656 -1.234 1.00 95.44 99 THR A O 1
ATOM 779 N N . LEU A 1 100 ? -6.317 -3.610 -2.218 1.00 96.56 100 LEU A N 1
ATOM 780 C CA . LEU A 1 100 ? -5.772 -2.485 -1.483 1.00 96.56 100 LEU A CA 1
ATOM 781 C C . LEU A 1 100 ? -5.572 -1.318 -2.446 1.00 96.56 100 LEU A C 1
ATOM 783 O O . LEU A 1 100 ? -5.081 -1.499 -3.557 1.00 96.56 100 LEU A O 1
ATOM 787 N N . GLN A 1 101 ? -5.897 -0.107 -2.022 1.00 96.62 101 GLN A N 1
ATOM 788 C CA . GLN A 1 101 ? -5.459 1.105 -2.706 1.00 96.62 101 GLN A CA 1
ATOM 789 C C . GLN A 1 101 ? -5.164 2.189 -1.687 1.00 96.62 101 GLN A C 1
ATOM 791 O O . GLN A 1 101 ? -5.827 2.268 -0.655 1.00 96.62 101 GLN A O 1
ATOM 796 N N . GLY A 1 102 ? -4.203 3.053 -1.968 1.00 95.38 102 GLY A N 1
ATOM 797 C CA . GL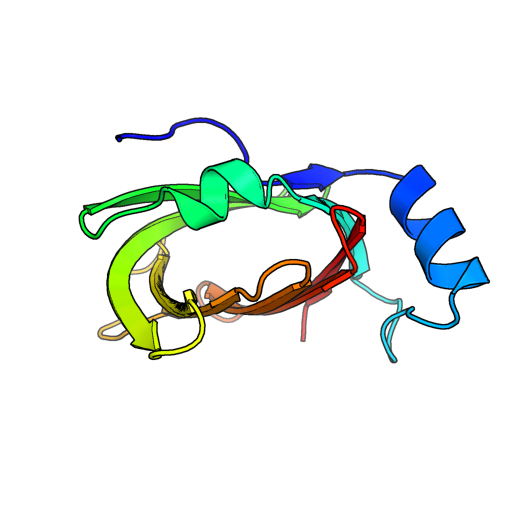Y A 1 102 ? -3.915 4.142 -1.057 1.00 95.38 102 GLY A CA 1
ATOM 798 C C . GLY A 1 102 ? -2.774 5.024 -1.504 1.00 95.38 102 GLY A C 1
ATOM 799 O O . GLY A 1 102 ? -2.197 4.866 -2.582 1.00 95.38 102 GLY A O 1
ATOM 800 N N . GLN A 1 103 ? -2.474 5.975 -0.636 1.00 95.31 103 GLN A N 1
ATOM 801 C CA . GLN A 1 103 ? -1.354 6.879 -0.783 1.00 95.31 103 GLN A CA 1
ATOM 802 C C . GLN A 1 103 ? -0.749 7.184 0.578 1.00 95.31 103 GLN A C 1
ATOM 804 O O . GLN A 1 103 ? -1.447 7.148 1.599 1.00 95.31 103 GLN A O 1
ATOM 809 N N . PHE A 1 104 ? 0.535 7.519 0.586 1.00 92.38 104 PHE A N 1
ATOM 810 C CA . PHE A 1 104 ? 1.146 8.101 1.764 1.00 92.38 104 PHE A CA 1
ATOM 811 C C . PHE A 1 104 ? 2.219 9.145 1.437 1.00 92.38 104 PHE A C 1
ATOM 813 O O . PHE A 1 104 ? 2.894 9.064 0.412 1.00 92.38 104 PHE A O 1
ATOM 820 N N . ASP A 1 105 ? 2.384 10.104 2.345 1.00 91.00 105 ASP A N 1
ATOM 821 C CA . ASP A 1 105 ? 3.374 11.175 2.281 1.00 91.00 105 ASP A CA 1
ATOM 822 C C . ASP A 1 105 ? 4.498 10.942 3.297 1.00 91.00 105 ASP A C 1
ATOM 824 O O . ASP A 1 105 ? 4.280 10.966 4.512 1.00 91.00 105 ASP A O 1
ATOM 828 N N . ALA A 1 106 ? 5.728 10.811 2.807 1.00 86.94 106 ALA A N 1
ATOM 829 C CA . ALA A 1 106 ? 6.937 10.747 3.618 1.00 86.94 106 ALA A CA 1
ATOM 830 C C . ALA A 1 106 ? 7.840 11.955 3.321 1.00 86.94 106 ALA A C 1
ATOM 832 O O . ALA A 1 106 ? 8.570 12.009 2.330 1.00 86.94 106 ALA A O 1
ATOM 833 N N . GLY A 1 107 ? 7.761 12.976 4.178 1.00 83.12 107 GLY A N 1
ATOM 834 C CA . GLY A 1 107 ? 8.585 14.176 4.065 1.00 83.12 107 GLY A CA 1
ATOM 835 C C . GLY A 1 107 ? 8.189 15.021 2.855 1.00 83.12 107 GLY A C 1
ATOM 836 O O . GLY A 1 107 ? 7.121 15.640 2.855 1.00 83.12 107 GLY A O 1
ATOM 837 N N . ASN A 1 108 ? 9.068 15.085 1.856 1.00 83.44 108 ASN A N 1
ATOM 838 C CA . ASN A 1 108 ? 8.833 15.749 0.569 1.00 83.44 108 ASN A CA 1
ATOM 839 C C . ASN A 1 108 ? 8.496 14.764 -0.564 1.00 83.44 108 ASN A C 1
ATOM 841 O O . ASN A 1 108 ? 8.482 15.173 -1.721 1.00 83.44 108 ASN A O 1
ATOM 845 N N . GLN A 1 109 ? 8.285 13.487 -0.240 1.00 89.94 109 GLN A N 1
ATOM 846 C CA . GLN A 1 109 ? 7.927 12.442 -1.192 1.00 89.94 109 GLN A CA 1
ATOM 847 C C . GLN A 1 109 ? 6.497 11.975 -0.941 1.00 89.94 109 GLN A C 1
ATOM 849 O O . GLN A 1 109 ? 6.071 11.860 0.210 1.00 89.94 109 GLN A O 1
ATOM 854 N N . SER A 1 110 ? 5.797 11.663 -2.023 1.00 92.12 110 SER A N 1
ATOM 855 C CA . SER A 1 110 ? 4.460 11.082 -1.996 1.00 92.12 110 SER A CA 1
ATOM 856 C C . SER A 1 110 ? 4.482 9.788 -2.788 1.00 92.12 110 SER A C 1
ATOM 858 O O . SER A 1 110 ? 5.153 9.681 -3.816 1.00 92.12 110 SER A O 1
ATOM 860 N N . TYR A 1 111 ? 3.744 8.803 -2.305 1.00 94.12 111 TYR A N 1
ATOM 861 C CA . TYR A 1 111 ? 3.679 7.488 -2.916 1.00 94.12 111 TYR A CA 1
ATOM 862 C C . TYR A 1 111 ? 2.231 7.055 -3.041 1.00 94.12 111 TYR A C 1
ATOM 864 O O . TYR A 1 111 ? 1.408 7.325 -2.167 1.00 94.12 111 TYR A O 1
ATOM 872 N N . LYS A 1 112 ? 1.938 6.334 -4.116 1.00 95.44 112 LYS A N 1
ATOM 873 C CA . LYS A 1 112 ? 0.655 5.684 -4.360 1.00 95.44 112 LYS A CA 1
ATOM 874 C C . LYS A 1 112 ? 0.879 4.187 -4.465 1.00 95.44 112 LYS A 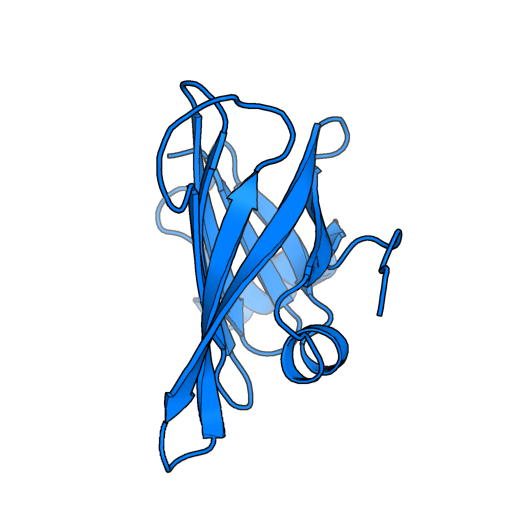C 1
ATOM 876 O O . LYS A 1 112 ? 1.875 3.752 -5.035 1.00 95.44 112 LYS A O 1
ATOM 881 N N . PHE A 1 113 ? -0.057 3.401 -3.959 1.00 95.56 113 PHE A N 1
ATOM 882 C CA . PHE A 1 113 ? -0.019 1.953 -4.096 1.00 95.56 113 PHE A CA 1
ATOM 883 C C . PHE A 1 113 ? -1.393 1.390 -4.410 1.00 95.56 113 PHE A C 1
ATOM 885 O O . PHE A 1 113 ? -2.426 1.970 -4.060 1.00 95.56 113 PHE A O 1
ATOM 892 N N . GLN A 1 114 ? -1.389 0.246 -5.082 1.00 96.81 114 GLN A N 1
ATOM 893 C CA . GLN A 1 114 ? -2.596 -0.480 -5.433 1.00 96.81 114 GLN A CA 1
ATOM 894 C C . GLN A 1 114 ? -2.296 -1.971 -5.560 1.00 96.81 114 GLN A C 1
ATOM 896 O O . GLN A 1 114 ? -1.234 -2.347 -6.050 1.00 96.81 114 GLN A O 1
ATOM 901 N N . SER A 1 115 ? -3.248 -2.813 -5.165 1.00 97.44 115 SER A N 1
ATOM 902 C CA . SER A 1 115 ? -3.206 -4.258 -5.358 1.00 97.44 115 SER A CA 1
ATOM 903 C C . SER A 1 115 ? -4.496 -4.795 -5.979 1.00 97.44 115 SER A C 1
ATOM 905 O O . SER A 1 115 ? -5.573 -4.193 -5.898 1.00 97.44 115 SER A O 1
ATOM 907 N N . HIS A 1 116 ? -4.372 -5.960 -6.605 1.00 95.62 116 HIS A N 1
ATOM 908 C CA . HIS A 1 116 ? -5.470 -6.819 -7.011 1.00 95.62 116 HIS A CA 1
ATOM 909 C C . HIS A 1 116 ? -5.168 -8.241 -6.533 1.00 95.62 116 HIS A C 1
ATOM 911 O O . HIS A 1 116 ? -4.245 -8.887 -7.030 1.00 95.62 116 HIS A O 1
ATOM 917 N N . GLY A 1 117 ? -5.919 -8.700 -5.534 1.00 95.00 117 GLY A N 1
ATOM 918 C CA . GLY A 1 117 ? -5.449 -9.748 -4.638 1.00 95.00 117 GLY A CA 1
ATOM 919 C C . GLY A 1 117 ? -4.190 -9.289 -3.898 1.00 95.00 117 GLY A C 1
ATOM 920 O O . GLY A 1 117 ? -4.021 -8.102 -3.601 1.00 95.00 117 GLY A O 1
ATOM 921 N N . GLU A 1 118 ? -3.285 -10.228 -3.649 1.00 96.50 118 GLU A N 1
ATOM 922 C CA . GLU A 1 118 ? -1.971 -9.946 -3.063 1.00 96.50 118 GLU A CA 1
ATOM 923 C C . GLU A 1 118 ? -1.060 -9.152 -4.014 1.00 96.50 118 GLU A C 1
ATOM 925 O O . GLU A 1 118 ? -0.233 -8.371 -3.561 1.00 96.50 118 GLU A O 1
ATOM 930 N N . TYR A 1 119 ? -1.222 -9.267 -5.334 1.00 98.12 119 TYR A N 1
ATOM 931 C CA . TYR A 1 119 ? -0.301 -8.648 -6.290 1.00 98.12 119 TYR A CA 1
ATOM 932 C C . TYR A 1 119 ? -0.582 -7.161 -6.472 1.00 98.12 119 TYR A C 1
ATOM 934 O O . TYR A 1 119 ? -1.682 -6.756 -6.854 1.00 98.12 119 TYR A O 1
ATOM 942 N N . GLY A 1 120 ? 0.431 -6.334 -6.255 1.00 97.69 120 GLY A N 1
ATOM 943 C CA . GLY A 1 120 ? 0.314 -4.892 -6.354 1.00 97.69 120 GLY A CA 1
ATOM 944 C C . GLY A 1 120 ? 1.610 -4.192 -6.720 1.00 97.69 120 GLY A C 1
ATOM 945 O O . GLY A 1 120 ? 2.618 -4.800 -7.083 1.00 97.69 120 GLY A O 1
ATOM 946 N N . TRP A 1 121 ? 1.556 -2.873 -6.630 1.00 97.56 121 TRP A N 1
ATOM 947 C CA . TRP A 1 121 ? 2.680 -1.990 -6.876 1.00 97.56 121 TRP A CA 1
ATOM 948 C C . TRP A 1 121 ? 2.650 -0.794 -5.935 1.00 97.56 121 TRP A C 1
ATOM 950 O O . TRP A 1 121 ? 1.594 -0.391 -5.443 1.00 97.56 121 TRP A O 1
ATOM 960 N N . VAL A 1 122 ? 3.826 -0.215 -5.723 1.00 96.56 122 VAL A N 1
ATOM 961 C CA . VAL A 1 122 ? 4.037 1.063 -5.050 1.00 96.56 122 VAL A CA 1
ATOM 962 C C . VAL A 1 122 ? 4.804 1.952 -6.018 1.00 96.56 122 VAL A C 1
ATOM 964 O O . VAL A 1 122 ? 5.838 1.548 -6.540 1.00 96.56 122 VAL A O 1
ATOM 967 N N . THR A 1 123 ? 4.303 3.155 -6.282 1.00 95.38 123 THR A N 1
ATOM 968 C CA . THR A 1 123 ? 4.972 4.134 -7.138 1.00 95.38 123 THR A CA 1
ATOM 969 C C . THR A 1 123 ? 5.165 5.442 -6.406 1.00 95.38 123 THR A C 1
ATOM 971 O O . THR A 1 123 ? 4.284 5.913 -5.683 1.00 95.38 123 THR A O 1
ATOM 974 N N . LYS A 1 124 ? 6.318 6.053 -6.638 1.00 93.62 124 LYS A N 1
ATOM 975 C CA . LYS A 1 124 ? 6.568 7.443 -6.278 1.00 93.62 124 LYS A CA 1
ATOM 976 C C . LYS A 1 124 ? 5.835 8.377 -7.249 1.00 93.62 124 LYS A C 1
ATOM 978 O O . LYS A 1 124 ? 5.847 8.114 -8.454 1.00 93.62 124 LYS A O 1
ATOM 983 N N . LEU A 1 125 ? 5.195 9.419 -6.715 1.00 91.00 125 LEU A N 1
ATOM 984 C CA . LEU A 1 125 ? 4.480 10.462 -7.464 1.00 91.00 125 LEU A CA 1
ATOM 985 C C . LEU A 1 125 ? 5.388 11.643 -7.833 1.00 91.00 125 LEU A C 1
ATOM 987 O O . LEU A 1 125 ? 6.379 11.888 -7.105 1.00 91.00 125 LEU A O 1
#

Foldseek 3Di:
DADPDAQKDFDPVLVVVCVVVVNDDPDPVQKTKIFGDLVVVLVDDQQYWHWYDSDPPDIWIWGWHDWDADPQRKIWTFTDTVQDPDPDTQKIWIHDPFKIWIKGDDDPWIKTKIDGHRIIMIGID

Sequence (125 aa):
MNLTAPLNQLSNHAHDYLYKQGRLPDQLANTAFSEFDLDTLKTLQPGDHFILVIDEYLSYTVEISNIIEASNGDRSVFGKVNDHAKAGHQAVMTLTENTLQGQFDAGNQSYKFQSHGEYGWVTKL

pLDDT: mean 90.09, std 10.72, range [46.25, 98.12]

Radius of gyration: 13.69 Å; chains: 1; bounding box: 38×30×36 Å